Protein AF-A0A067D185-F1 (afdb_monomer)

Foldseek 3Di:
DVVVLVVLQVCLLAQEDADEDPPDCLLVVLVSCLVRNLNHAYYEYEYAPQDLVSVLSVLQSLVSNQRHAEYEYEDALVSCLVNVVSNQVSQQRHQEYEYEHDDDPDDPPRVLVSQLVSLVSQLPDDPRLAAEDDRRPPRDPSSCVRRHDDPVNNRGHYYYYD

Nearest PDB structures (foldseek):
  8k7m-assembly1_A  TM=5.450E-01  e=2.148E+00  synthetic construct
  3pga-assembly1_3  TM=3.533E-01  e=1.325E+00  Pseudomonas sp. 7A
  2we8-assembly1_A-2  TM=4.783E-01  e=9.718E+00  Mycolicibacterium smegmatis MC2 155
  6ruf-assembly1_C  TM=3.622E-01  e=8.613E+00  Wolinella succinogenes DSM 1740

Structure (mmCIF, N/CA/C/O backbone):
data_AF-A0A067D185-F1
#
_entry.id   AF-A0A067D185-F1
#
loop_
_atom_site.group_PDB
_atom_site.id
_atom_site.type_symbol
_atom_site.label_atom_id
_atom_site.label_alt_id
_atom_site.label_comp_id
_atom_site.label_asym_id
_atom_site.label_entity_id
_atom_site.label_seq_id
_atom_site.pdbx_PDB_ins_code
_at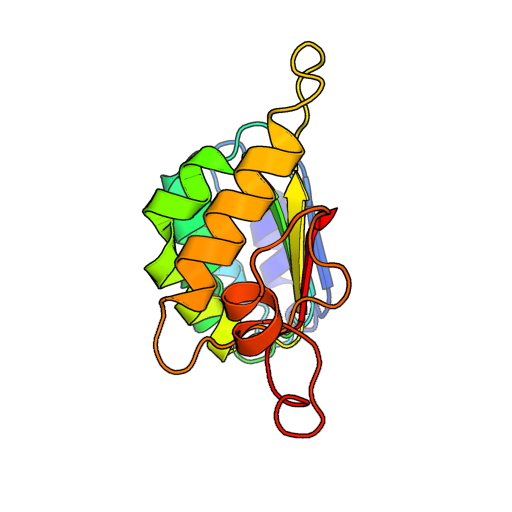om_site.Cartn_x
_atom_site.Cartn_y
_atom_site.Cartn_z
_atom_site.occupancy
_atom_site.B_iso_or_equiv
_atom_site.auth_seq_id
_atom_site.auth_comp_id
_atom_site.auth_asym_id
_atom_site.auth_atom_id
_atom_site.pdbx_PDB_model_num
ATOM 1 N N . MET A 1 1 ? -7.940 19.050 14.052 1.00 75.88 1 MET A N 1
ATOM 2 C CA . MET A 1 1 ? -7.332 17.720 14.261 1.00 75.88 1 MET A CA 1
ATOM 3 C C . MET A 1 1 ? -7.918 17.037 15.488 1.00 75.88 1 MET A C 1
ATOM 5 O O . MET A 1 1 ? -8.411 15.931 15.355 1.00 75.88 1 MET A O 1
ATOM 9 N N . GLU A 1 2 ? -7.955 17.699 16.643 1.00 78.56 2 GLU A N 1
ATOM 10 C CA . GLU A 1 2 ? -8.466 17.120 17.901 1.00 78.56 2 GLU A CA 1
ATOM 11 C C . GLU A 1 2 ? -9.882 16.533 17.802 1.00 78.56 2 GLU A C 1
ATOM 13 O O . GLU A 1 2 ? -10.105 15.411 18.239 1.00 78.56 2 GLU A O 1
ATOM 18 N N . ALA A 1 3 ? -10.814 17.222 17.133 1.00 82.38 3 ALA A N 1
ATOM 19 C CA . ALA A 1 3 ? -12.171 16.707 16.928 1.00 82.38 3 ALA A CA 1
ATOM 20 C C . ALA A 1 3 ? -12.214 15.393 16.121 1.00 82.38 3 ALA A C 1
ATOM 22 O O . ALA A 1 3 ? -13.061 14.543 16.379 1.00 82.38 3 ALA A O 1
ATOM 23 N N . LEU A 1 4 ? -11.290 15.203 15.168 1.00 82.81 4 LEU A N 1
ATOM 24 C CA . LEU A 1 4 ? -11.186 13.951 14.414 1.00 82.81 4 LEU A CA 1
ATOM 25 C C . LEU A 1 4 ? -10.707 12.819 15.325 1.00 82.81 4 LEU A C 1
ATOM 27 O O . LEU A 1 4 ? -11.289 11.744 15.303 1.00 82.81 4 LEU A O 1
ATOM 31 N N . LEU A 1 5 ? -9.676 13.069 16.132 1.00 83.56 5 LEU A N 1
ATOM 32 C CA . LEU A 1 5 ? -9.118 12.071 17.049 1.00 83.56 5 LEU A CA 1
ATOM 33 C C . LEU A 1 5 ? -10.130 11.661 18.117 1.00 83.56 5 LEU A C 1
ATOM 35 O O . LEU A 1 5 ? -10.343 10.475 18.336 1.00 83.56 5 LEU A O 1
ATOM 39 N N . ALA A 1 6 ? -10.816 12.637 18.718 1.00 83.81 6 ALA A N 1
ATOM 40 C CA . ALA A 1 6 ? -11.902 12.383 19.660 1.00 83.81 6 ALA A CA 1
ATOM 41 C C . ALA A 1 6 ? -13.041 11.576 19.010 1.00 83.81 6 ALA A C 1
ATOM 43 O O . ALA A 1 6 ? -13.608 10.671 19.627 1.00 83.81 6 ALA A O 1
ATOM 44 N N . GLY A 1 7 ? -13.337 11.872 17.740 1.00 86.38 7 GLY A N 1
ATOM 45 C CA . GLY A 1 7 ? -14.261 11.096 16.924 1.00 86.38 7 GLY A CA 1
ATOM 46 C C . GLY A 1 7 ? -13.818 9.641 16.770 1.00 86.38 7 GLY A C 1
ATOM 47 O O . GLY A 1 7 ? -14.606 8.752 17.071 1.00 86.38 7 GLY A O 1
ATOM 48 N N . LEU A 1 8 ? -12.563 9.396 16.373 1.00 87.25 8 LEU A N 1
ATOM 49 C CA . LEU A 1 8 ? -11.996 8.050 16.187 1.00 87.25 8 LEU A CA 1
ATOM 50 C C . LEU A 1 8 ? -12.060 7.206 17.467 1.00 87.25 8 LEU A C 1
ATOM 52 O O . LEU A 1 8 ? -12.477 6.051 17.411 1.00 87.25 8 LEU A O 1
ATOM 56 N N . SER A 1 9 ? -11.781 7.804 18.629 1.00 86.31 9 SER A N 1
ATOM 57 C CA . SER A 1 9 ? -11.929 7.135 19.932 1.00 86.31 9 SER A CA 1
ATOM 58 C C . SER A 1 9 ? -13.365 6.692 20.235 1.00 86.31 9 SER A C 1
ATOM 60 O O . SER A 1 9 ? -13.573 5.779 21.029 1.00 86.31 9 SER A O 1
ATOM 62 N N . SER A 1 10 ? -14.359 7.322 19.605 1.00 88.50 10 SER A N 1
ATOM 63 C CA . SER A 1 10 ? -15.779 6.995 19.772 1.00 88.50 10 SER A CA 1
ATOM 64 C C . SER A 1 10 ? -16.281 5.959 18.756 1.00 88.50 10 SER A C 1
ATOM 66 O O . SER A 1 10 ? -17.420 5.508 18.867 1.00 88.50 10 SER A O 1
ATOM 68 N N . VAL A 1 11 ? -15.461 5.565 17.769 1.00 90.31 11 VAL A N 1
ATOM 69 C CA . VAL A 1 11 ? -15.834 4.619 16.699 1.00 90.31 11 VAL A CA 1
ATOM 70 C C . VAL A 1 11 ? -14.845 3.448 16.561 1.00 90.31 11 VAL A C 1
ATOM 72 O O . VAL A 1 11 ? -14.297 3.219 15.486 1.00 90.31 11 VAL A O 1
ATOM 75 N N . PRO A 1 12 ? -14.644 2.618 17.602 1.00 88.31 12 PRO A N 1
ATOM 76 C CA . PRO A 1 12 ? -13.659 1.528 17.557 1.00 88.31 12 PRO A CA 1
ATOM 77 C C . PRO A 1 12 ? -13.959 0.451 16.498 1.00 88.31 12 PRO A C 1
ATOM 79 O O . PRO A 1 12 ? -13.062 -0.265 16.057 1.00 88.31 12 PRO A O 1
ATOM 82 N N . ALA A 1 13 ? -15.217 0.345 16.060 1.00 91.25 13 ALA A N 1
ATOM 83 C CA . ALA A 1 13 ? -15.658 -0.572 15.009 1.00 91.25 13 ALA A CA 1
ATOM 84 C C . ALA A 1 13 ? -15.433 -0.035 13.579 1.00 91.25 13 ALA A C 1
ATOM 86 O O . ALA A 1 13 ? -15.952 -0.611 12.623 1.00 91.25 13 ALA A O 1
ATOM 87 N N . LEU A 1 14 ? -14.709 1.077 13.414 1.00 93.06 14 LEU A N 1
ATOM 88 C CA . LEU A 1 14 ? -14.438 1.669 12.108 1.00 93.06 14 LEU A CA 1
ATOM 89 C C . LEU A 1 14 ? -13.639 0.703 11.224 1.00 93.06 14 LEU A C 1
ATOM 91 O O . LEU A 1 14 ? -12.529 0.310 11.569 1.00 93.06 14 LEU A O 1
ATOM 95 N N . THR A 1 15 ? -14.192 0.362 10.061 1.00 95.88 15 THR A N 1
ATOM 96 C CA . THR A 1 15 ? -13.557 -0.535 9.080 1.00 95.88 15 THR A CA 1
ATOM 97 C C . THR A 1 15 ? -12.931 0.207 7.904 1.00 95.88 15 THR A C 1
ATOM 99 O O . THR A 1 15 ? -12.049 -0.330 7.235 1.00 95.88 15 THR A O 1
ATOM 102 N N . SER A 1 16 ? -13.341 1.452 7.652 1.00 95.44 16 SER A N 1
ATOM 103 C CA . SER A 1 16 ? -12.838 2.260 6.543 1.00 95.44 16 SER A CA 1
ATOM 104 C C . SER A 1 16 ? -12.676 3.718 6.947 1.00 95.44 16 SER A C 1
ATOM 106 O O . SER A 1 16 ? -13.580 4.304 7.542 1.00 95.44 16 SER A O 1
ATOM 108 N N . LEU A 1 17 ? -11.534 4.310 6.596 1.00 93.44 17 LEU A N 1
ATOM 109 C CA . LEU A 1 17 ? -11.250 5.722 6.813 1.00 93.44 17 LEU A CA 1
ATOM 110 C C . LEU A 1 17 ? -10.633 6.343 5.561 1.00 93.44 17 LEU A C 1
ATOM 112 O O . LEU A 1 17 ? -9.604 5.884 5.065 1.00 93.44 17 LEU A O 1
ATOM 116 N N . GLU A 1 18 ? -11.223 7.443 5.100 1.00 92.00 18 GLU A N 1
ATOM 117 C CA . GLU A 1 18 ? -10.618 8.322 4.104 1.00 92.00 18 GLU A CA 1
ATOM 118 C C . GLU A 1 18 ? -10.219 9.641 4.762 1.00 92.00 18 GLU A C 1
ATOM 120 O O . GLU A 1 18 ? -11.041 10.342 5.357 1.00 92.00 18 GLU A O 1
ATOM 125 N N . ARG A 1 19 ? -8.944 9.997 4.624 1.00 85.81 19 ARG A N 1
ATOM 126 C CA . ARG A 1 19 ? -8.407 11.269 5.078 1.00 85.81 19 ARG A CA 1
ATOM 127 C C . ARG A 1 19 ? -7.820 12.039 3.905 1.00 85.81 19 ARG A C 1
ATOM 129 O O . ARG A 1 19 ? -6.866 11.600 3.267 1.00 85.81 19 ARG A O 1
ATOM 136 N N . ARG A 1 20 ? -8.378 13.228 3.676 1.00 84.56 20 ARG A N 1
ATOM 137 C CA . ARG A 1 20 ? -7.836 14.236 2.760 1.00 84.56 20 ARG A CA 1
ATOM 138 C C . ARG A 1 20 ? -7.115 15.326 3.549 1.00 84.56 20 ARG A C 1
ATOM 140 O O . ARG A 1 20 ? -7.559 15.660 4.650 1.00 84.56 20 ARG A O 1
ATOM 147 N N . HIS A 1 21 ? -6.052 15.888 2.977 1.00 75.88 21 HIS A N 1
ATOM 148 C CA . HIS A 1 21 ? -5.269 16.990 3.554 1.00 75.88 21 HIS A CA 1
ATOM 149 C C . HIS A 1 21 ? -4.690 16.637 4.945 1.00 75.88 21 HIS A C 1
ATOM 151 O O . HIS A 1 21 ? -5.219 17.006 6.001 1.00 75.88 21 HIS A O 1
ATOM 157 N N . CYS A 1 22 ? -3.588 15.888 4.940 1.00 68.31 22 CYS A N 1
ATOM 158 C CA . CYS A 1 22 ? -2.835 15.400 6.099 1.00 68.31 22 CYS A CA 1
ATOM 159 C C . CYS A 1 22 ? -1.693 16.347 6.513 1.00 68.31 22 CYS A C 1
ATOM 161 O O . CYS A 1 22 ? -0.646 15.897 6.978 1.00 68.31 22 CYS A O 1
ATOM 163 N N . SER A 1 23 ? -1.893 17.660 6.396 1.00 61.94 23 SER A N 1
ATOM 164 C CA . SER A 1 23 ? -0.823 18.667 6.342 1.00 61.94 23 SER A CA 1
ATOM 165 C C . SER A 1 23 ? 0.031 18.882 7.610 1.00 61.94 23 SER A C 1
ATOM 167 O O . SER A 1 23 ? 0.878 19.767 7.604 1.00 61.94 23 SER A O 1
ATOM 169 N N . SER A 1 24 ? -0.103 18.077 8.673 1.00 65.69 24 SER A N 1
ATOM 170 C CA . SER A 1 24 ? 0.822 18.119 9.834 1.00 65.69 24 SER A CA 1
ATOM 171 C C . SER A 1 24 ? 0.648 17.017 10.892 1.00 65.69 24 SER A C 1
ATOM 173 O O . SER A 1 24 ? 1.410 16.970 11.850 1.00 65.69 24 SER A O 1
ATOM 175 N N . SER A 1 25 ? -0.342 16.130 10.766 1.00 80.56 25 SER A N 1
ATOM 176 C CA . SER A 1 25 ? -0.803 15.270 11.878 1.00 80.56 25 SER A CA 1
ATOM 177 C C . SER A 1 25 ? -0.865 13.781 11.535 1.00 80.56 25 SER A C 1
ATOM 179 O O . SER A 1 25 ? -1.550 13.012 12.204 1.00 80.56 25 SER A O 1
ATOM 181 N N . THR A 1 26 ? -0.134 13.360 10.503 1.00 87.12 26 THR A N 1
ATOM 182 C CA . THR A 1 26 ? -0.094 11.963 10.053 1.00 87.12 26 THR A CA 1
ATOM 183 C C . THR A 1 26 ? 0.401 11.011 11.143 1.00 87.12 26 THR A C 1
ATOM 185 O O . THR A 1 26 ? -0.174 9.945 11.304 1.00 87.12 26 THR A O 1
ATOM 188 N N . GLU A 1 27 ? 1.415 11.404 11.921 1.00 89.31 27 GLU A N 1
ATOM 189 C CA . GLU A 1 27 ? 1.954 10.594 13.032 1.00 89.31 27 GLU A CA 1
ATOM 190 C C . GLU A 1 27 ? 0.881 10.326 14.090 1.00 89.31 27 GLU A C 1
ATOM 192 O O . GLU A 1 27 ? 0.529 9.178 14.346 1.00 89.31 27 GLU A O 1
ATOM 197 N N . LEU A 1 28 ? 0.279 11.399 14.600 1.00 89.50 28 LEU A N 1
ATOM 198 C CA . LEU A 1 28 ? -0.784 11.346 15.601 1.00 89.50 28 LEU A CA 1
ATOM 199 C C . LEU A 1 28 ? -2.019 10.575 15.104 1.00 89.50 28 LEU A C 1
ATOM 201 O O . LEU A 1 28 ? -2.667 9.862 15.870 1.00 89.50 28 LEU A O 1
ATOM 205 N N . LEU A 1 29 ? -2.350 10.709 13.814 1.00 90.06 29 LEU A N 1
ATOM 206 C CA . LEU A 1 29 ? -3.420 9.939 13.186 1.00 90.06 29 LEU A CA 1
ATOM 207 C C . LEU A 1 29 ? -3.101 8.443 13.225 1.00 90.06 29 LEU A C 1
ATOM 209 O O . LEU A 1 29 ? -3.928 7.679 13.709 1.00 90.06 29 LEU A O 1
ATOM 213 N N . MET A 1 30 ? -1.927 8.029 12.740 1.00 92.62 30 MET A N 1
ATOM 214 C CA . MET A 1 30 ? -1.551 6.612 12.705 1.00 92.62 30 MET A CA 1
ATOM 215 C C . MET A 1 30 ? -1.501 6.002 14.111 1.00 92.62 30 MET A C 1
ATOM 217 O O . MET A 1 30 ? -2.048 4.921 14.311 1.00 92.62 30 MET A O 1
ATOM 221 N N . GLU A 1 31 ? -0.954 6.721 15.095 1.00 92.19 31 GLU A N 1
ATOM 222 C CA . GLU A 1 31 ? -0.942 6.301 16.505 1.00 92.19 31 GLU A CA 1
ATOM 223 C C . GLU A 1 31 ? -2.363 6.110 17.062 1.00 92.19 31 GLU A C 1
ATOM 225 O O . GLU A 1 31 ? -2.676 5.109 17.713 1.00 92.19 31 GLU A O 1
ATOM 230 N N . THR A 1 32 ? -3.266 7.041 16.756 1.00 91.38 32 THR A N 1
ATOM 231 C CA . THR A 1 32 ? -4.662 6.947 17.203 1.00 91.38 32 THR A CA 1
ATOM 232 C C . THR A 1 32 ? -5.381 5.777 16.539 1.00 91.38 32 THR A C 1
ATOM 234 O O . THR A 1 32 ? -6.131 5.061 17.199 1.00 91.38 32 THR A O 1
ATOM 237 N N . LEU A 1 33 ? -5.150 5.529 15.247 1.00 92.50 33 LEU A N 1
ATOM 238 C CA . LEU A 1 33 ? -5.754 4.389 14.555 1.00 92.50 33 LEU A CA 1
ATOM 239 C C . LEU A 1 33 ? -5.262 3.059 15.130 1.00 92.50 33 LEU A C 1
ATOM 241 O O . LEU A 1 33 ? -6.083 2.175 15.368 1.00 92.50 33 LEU A O 1
ATOM 245 N N . ALA A 1 34 ? -3.963 2.946 15.410 1.00 91.44 34 ALA A N 1
ATOM 246 C CA . ALA A 1 34 ? -3.357 1.749 15.991 1.00 91.44 34 ALA A CA 1
ATOM 247 C C . ALA A 1 34 ? -3.865 1.439 17.409 1.00 91.44 34 ALA A C 1
ATOM 249 O O . ALA A 1 34 ? -3.848 0.291 17.837 1.00 91.44 34 ALA A O 1
ATOM 250 N N . THR A 1 35 ? -4.335 2.447 18.145 1.00 91.81 35 THR A N 1
ATOM 251 C CA . THR A 1 35 ? -4.822 2.279 19.524 1.00 91.81 35 THR A CA 1
ATOM 252 C C . THR A 1 35 ? -6.339 2.131 19.616 1.00 91.81 35 THR A C 1
ATOM 254 O O . THR A 1 35 ? -6.831 1.408 20.480 1.00 91.81 35 THR A O 1
ATOM 257 N N . THR A 1 36 ? -7.095 2.792 18.735 1.00 90.88 36 THR A N 1
ATOM 258 C CA . THR A 1 36 ? -8.564 2.883 18.843 1.00 90.88 36 THR A CA 1
ATOM 259 C C . THR A 1 36 ? -9.309 2.103 17.764 1.00 90.88 36 THR A C 1
ATOM 261 O O . THR A 1 36 ? -10.364 1.537 18.040 1.00 90.88 36 THR A O 1
ATOM 264 N N . CYS A 1 37 ? -8.767 2.024 16.547 1.00 91.56 37 CYS A N 1
ATOM 265 C CA . CYS A 1 37 ? -9.459 1.514 15.360 1.00 91.56 37 CYS A CA 1
ATOM 266 C C . CYS A 1 37 ? -8.872 0.170 14.898 1.00 91.56 37 CYS A C 1
ATOM 268 O O . CYS A 1 37 ? -8.518 -0.011 13.734 1.00 91.56 37 CYS A O 1
ATOM 270 N N . MET A 1 38 ? -8.801 -0.809 15.804 1.00 90.19 38 MET A N 1
ATOM 271 C CA . MET A 1 38 ? -8.212 -2.140 15.548 1.00 90.19 38 MET A CA 1
ATOM 272 C C . MET A 1 38 ? -8.956 -2.968 14.485 1.00 90.19 38 MET A C 1
ATOM 274 O O . MET A 1 38 ? -8.452 -3.992 14.017 1.00 90.19 38 MET A O 1
ATOM 278 N N . HIS A 1 39 ? -10.164 -2.539 14.111 1.00 93.44 39 HIS A N 1
ATOM 279 C CA . HIS A 1 39 ? -10.982 -3.150 13.068 1.00 93.44 39 HIS A CA 1
ATOM 280 C C . HIS A 1 39 ? -10.828 -2.492 11.693 1.00 93.44 39 HIS A C 1
ATOM 282 O O . HIS A 1 39 ? -11.522 -2.897 10.764 1.00 93.44 39 HIS A O 1
ATOM 288 N N . LEU A 1 40 ? -9.928 -1.516 11.546 1.00 95.88 40 LEU A N 1
ATOM 289 C CA . LEU A 1 40 ? -9.732 -0.809 10.288 1.00 95.88 40 LEU A CA 1
ATOM 290 C C . LEU A 1 40 ? -9.160 -1.745 9.217 1.00 95.88 40 LEU A C 1
ATOM 292 O O . LEU A 1 40 ? -8.065 -2.282 9.363 1.00 95.88 40 LEU A O 1
ATOM 296 N N . GLU A 1 41 ? -9.899 -1.907 8.124 1.00 97.25 41 GLU A N 1
ATOM 297 C CA . GLU A 1 41 ? -9.536 -2.760 6.989 1.00 97.25 41 GLU A CA 1
ATOM 298 C C . GLU A 1 41 ? -9.053 -1.947 5.788 1.00 97.25 41 GLU A C 1
ATOM 300 O O . GLU A 1 41 ? -8.203 -2.417 5.026 1.00 97.25 41 GLU A O 1
ATOM 305 N N . THR A 1 42 ? -9.567 -0.723 5.634 1.00 97.31 42 THR A N 1
ATOM 306 C CA . THR A 1 42 ? -9.244 0.180 4.525 1.00 97.31 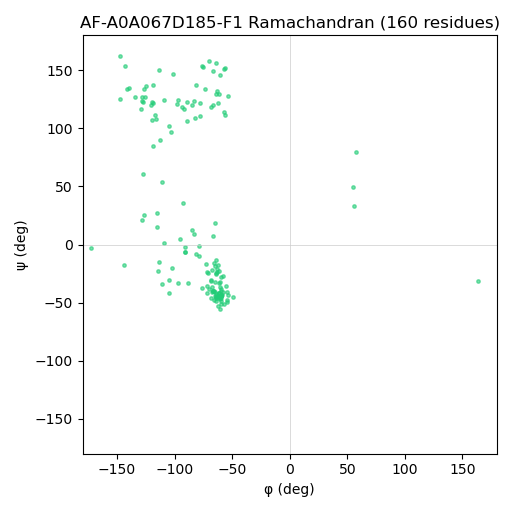42 THR A CA 1
ATOM 307 C C . THR A 1 42 ? -8.824 1.556 5.028 1.00 97.31 42 THR A C 1
ATOM 309 O O . THR A 1 42 ? -9.559 2.213 5.764 1.00 97.31 42 THR A O 1
ATOM 312 N N . LEU A 1 43 ? -7.662 2.024 4.573 1.00 95.94 43 LEU A N 1
ATOM 313 C CA . LEU A 1 43 ? -7.159 3.368 4.843 1.00 95.94 43 LEU A CA 1
ATOM 314 C C . LEU A 1 43 ? -6.830 4.077 3.530 1.00 95.94 43 LEU A C 1
ATOM 316 O O . LEU A 1 43 ? -6.053 3.579 2.714 1.00 95.94 43 LEU A O 1
ATOM 320 N N . ARG A 1 44 ? -7.387 5.273 3.342 1.00 94.12 44 ARG A N 1
ATOM 321 C CA . ARG A 1 44 ? -7.040 6.162 2.234 1.00 94.12 44 ARG A CA 1
ATOM 322 C C . ARG A 1 44 ? -6.471 7.465 2.768 1.00 94.12 44 ARG A C 1
ATOM 324 O O . ARG A 1 44 ? -7.144 8.175 3.509 1.00 94.12 44 ARG A O 1
ATOM 331 N N . VAL A 1 45 ? -5.251 7.786 2.356 1.00 91.00 45 VAL A N 1
ATOM 332 C CA . VAL A 1 45 ? -4.542 9.014 2.711 1.00 91.00 45 VAL A CA 1
ATOM 333 C C . VAL A 1 45 ? -4.235 9.786 1.435 1.00 91.00 45 VAL A C 1
ATOM 335 O O . VAL A 1 45 ? -3.368 9.405 0.655 1.00 91.00 45 VAL A O 1
ATOM 338 N N . SER A 1 46 ? -4.954 10.884 1.229 1.00 85.88 46 SER A N 1
ATOM 339 C CA . SER A 1 46 ? -4.801 11.742 0.057 1.00 85.88 46 SER A CA 1
ATOM 340 C C . SER A 1 46 ? -4.312 13.118 0.486 1.00 85.88 46 SER A C 1
ATOM 342 O O . SER A 1 46 ? -5.066 13.911 1.053 1.00 85.88 46 SER A O 1
ATOM 344 N N . ASP A 1 47 ? -3.056 13.431 0.192 1.00 82.50 47 ASP A N 1
ATOM 345 C CA . ASP A 1 47 ? -2.517 14.779 0.340 1.00 82.50 47 ASP A CA 1
ATOM 346 C C . ASP A 1 47 ? -1.466 15.028 -0.743 1.00 82.50 47 ASP A C 1
ATOM 348 O O . ASP A 1 47 ? -0.516 14.263 -0.896 1.00 82.50 47 ASP A O 1
ATOM 352 N N . GLU A 1 48 ? -1.652 16.102 -1.509 1.00 78.06 48 GLU A N 1
ATOM 353 C CA . GLU A 1 48 ? -0.761 16.456 -2.612 1.00 78.06 48 GLU A CA 1
ATOM 354 C C . GLU A 1 48 ? 0.659 16.815 -2.150 1.00 78.06 48 GLU A C 1
ATOM 356 O O . GLU A 1 48 ? 1.602 16.799 -2.943 1.00 78.06 48 GLU A O 1
ATOM 361 N N . GLN A 1 49 ? 0.810 17.135 -0.864 1.00 79.31 49 GLN A N 1
ATOM 362 C CA . GLN A 1 49 ? 2.050 17.592 -0.249 1.00 79.31 49 GLN A CA 1
ATOM 363 C C . GLN A 1 49 ? 2.585 16.597 0.792 1.00 79.31 49 GLN A C 1
ATOM 365 O O . GLN A 1 49 ? 3.294 17.006 1.713 1.00 79.31 49 GLN A O 1
ATOM 370 N N . LEU A 1 50 ? 2.279 15.293 0.668 1.00 83.38 50 LEU A N 1
ATOM 371 C CA . LEU A 1 50 ? 2.912 14.285 1.525 1.00 83.38 50 LEU A CA 1
ATOM 372 C C . LEU A 1 50 ? 4.436 14.343 1.386 1.00 83.38 50 LEU A C 1
ATOM 374 O O . LEU A 1 50 ? 5.021 14.013 0.353 1.00 83.38 50 LEU A O 1
ATOM 378 N N . THR A 1 51 ? 5.089 14.731 2.475 1.00 87.00 51 THR A N 1
ATOM 379 C CA . THR A 1 51 ? 6.541 14.669 2.606 1.00 87.00 51 THR A CA 1
ATOM 380 C C . THR A 1 51 ? 7.002 13.218 2.711 1.00 87.00 51 THR A C 1
ATOM 382 O O . THR A 1 51 ? 6.263 12.344 3.171 1.00 87.00 51 THR A O 1
ATOM 385 N N . ARG A 1 52 ? 8.273 12.959 2.381 1.00 88.06 52 ARG A N 1
ATOM 386 C CA . ARG A 1 52 ? 8.900 11.639 2.569 1.00 88.06 52 ARG A CA 1
ATOM 387 C C . ARG A 1 52 ? 8.669 11.087 3.980 1.00 88.06 52 ARG A C 1
ATOM 389 O O . ARG A 1 52 ? 8.290 9.932 4.128 1.00 88.06 52 ARG A O 1
ATOM 396 N N . ARG A 1 53 ? 8.848 11.922 5.011 1.00 89.81 53 ARG A N 1
ATOM 397 C CA . ARG A 1 53 ? 8.635 11.531 6.413 1.00 89.81 53 ARG A CA 1
ATOM 398 C C . ARG A 1 53 ? 7.200 11.067 6.658 1.00 89.81 53 ARG A C 1
ATOM 400 O O . ARG A 1 53 ? 6.998 10.044 7.296 1.00 89.81 53 ARG A O 1
ATOM 407 N N . GLN A 1 54 ? 6.207 11.777 6.128 1.00 89.19 54 GLN A N 1
ATOM 408 C CA . GLN A 1 54 ? 4.810 11.373 6.286 1.00 89.19 54 GLN A CA 1
ATOM 409 C C . GLN A 1 54 ? 4.499 10.072 5.538 1.00 89.19 54 GLN A C 1
ATOM 411 O O . GLN A 1 54 ? 3.747 9.257 6.059 1.00 89.19 54 GLN A O 1
ATOM 416 N N . VAL A 1 55 ? 5.094 9.843 4.363 1.00 90.75 55 VAL A N 1
ATOM 417 C CA . VAL A 1 55 ? 4.951 8.564 3.646 1.00 90.75 55 VAL A CA 1
ATOM 418 C C . VAL A 1 55 ? 5.525 7.410 4.474 1.00 90.75 55 VAL A C 1
ATOM 420 O O . VAL A 1 55 ? 4.839 6.406 4.646 1.00 90.75 55 VAL A O 1
ATOM 423 N N . VAL A 1 56 ? 6.723 7.574 5.052 1.00 93.44 56 VAL A N 1
ATOM 424 C CA . VAL A 1 56 ? 7.320 6.594 5.984 1.00 93.44 56 VAL A CA 1
ATOM 425 C C . VAL A 1 56 ? 6.364 6.286 7.132 1.00 93.44 56 VAL A C 1
ATOM 427 O O . VAL A 1 56 ? 6.117 5.124 7.428 1.00 93.44 56 VAL A O 1
ATOM 430 N N . VAL A 1 57 ? 5.786 7.315 7.752 1.00 93.81 57 VAL A N 1
ATOM 431 C CA . VAL A 1 57 ? 4.852 7.158 8.876 1.00 93.81 57 VAL A CA 1
ATOM 432 C C . VAL A 1 57 ? 3.611 6.360 8.478 1.00 93.81 57 VAL A C 1
ATOM 434 O O . VAL A 1 57 ? 3.210 5.460 9.211 1.00 93.81 57 VAL A O 1
ATOM 437 N N . VAL A 1 58 ? 3.011 6.647 7.318 1.00 93.56 58 VAL A N 1
ATOM 438 C CA . VAL A 1 58 ? 1.830 5.905 6.845 1.00 93.56 58 VAL A CA 1
ATOM 439 C C . VAL A 1 58 ? 2.184 4.452 6.540 1.00 93.56 58 VAL A C 1
ATOM 441 O O . VAL A 1 58 ? 1.475 3.552 6.983 1.00 93.56 58 VAL A O 1
ATOM 444 N N . LEU A 1 59 ? 3.272 4.215 5.800 1.00 95.00 59 LEU A N 1
ATOM 445 C CA . LEU A 1 59 ? 3.686 2.868 5.405 1.00 95.00 59 LEU A CA 1
ATOM 446 C C . LEU A 1 59 ? 4.068 2.023 6.623 1.00 95.00 59 LEU A C 1
ATOM 448 O O . LEU A 1 59 ? 3.554 0.918 6.776 1.00 95.00 59 LEU A O 1
ATOM 452 N N . SER A 1 60 ? 4.893 2.552 7.525 1.00 94.75 60 SER A N 1
ATOM 453 C CA . SER A 1 60 ? 5.297 1.850 8.746 1.00 94.75 60 SER A CA 1
ATOM 454 C C . SER A 1 60 ? 4.123 1.635 9.698 1.00 94.75 60 SER A C 1
ATOM 456 O O . SER A 1 60 ? 3.974 0.539 10.227 1.00 94.75 60 SER A O 1
ATOM 458 N N . GLY A 1 61 ? 3.230 2.619 9.848 1.00 92.81 61 GLY A N 1
ATOM 459 C CA . GLY A 1 61 ? 2.053 2.493 10.711 1.00 92.81 61 GLY A CA 1
ATOM 460 C C . GLY A 1 61 ? 1.042 1.443 10.235 1.00 92.81 61 GLY A C 1
ATOM 461 O O . GLY A 1 61 ? 0.209 0.996 11.018 1.00 92.81 61 GLY A O 1
ATOM 462 N N . THR A 1 62 ? 1.115 0.978 8.979 1.00 93.75 62 THR A N 1
ATOM 463 C CA . THR A 1 62 ? 0.309 -0.181 8.543 1.00 93.75 62 THR A CA 1
ATOM 464 C C . THR A 1 62 ? 0.665 -1.468 9.278 1.00 93.75 62 THR A C 1
ATOM 466 O O . THR A 1 62 ? -0.170 -2.364 9.375 1.00 93.75 62 THR A O 1
ATOM 469 N N . LEU A 1 63 ? 1.882 -1.566 9.819 1.00 93.12 63 LEU A N 1
ATOM 470 C CA . LEU A 1 63 ? 2.333 -2.733 10.572 1.00 93.12 63 LEU A CA 1
ATOM 471 C C . LEU A 1 63 ? 1.635 -2.850 11.933 1.00 93.12 63 LEU A C 1
ATOM 473 O O . LEU A 1 63 ? 1.513 -3.969 12.440 1.00 93.12 63 LEU A O 1
ATOM 477 N N . ASP A 1 64 ? 1.159 -1.720 12.462 1.00 94.12 64 ASP A N 1
ATOM 478 C CA . ASP A 1 64 ? 0.479 -1.594 13.753 1.00 94.12 64 ASP A CA 1
ATOM 479 C C . ASP A 1 64 ? -1.047 -1.743 13.635 1.00 94.12 64 ASP A C 1
ATOM 481 O O . ASP A 1 64 ? -1.748 -1.815 14.642 1.00 94.12 64 ASP A O 1
ATOM 485 N N . LEU A 1 65 ? -1.579 -1.827 12.409 1.00 94.31 65 LEU A N 1
ATOM 486 C CA . LEU A 1 65 ? -3.006 -1.985 12.133 1.00 94.31 65 LEU A CA 1
ATOM 487 C C . LEU A 1 65 ? -3.311 -3.444 11.752 1.00 94.31 65 LEU A C 1
ATOM 489 O O . LEU A 1 65 ? -3.172 -3.826 10.589 1.00 94.31 65 LEU A O 1
ATOM 493 N N . PRO A 1 66 ? -3.760 -4.289 12.700 1.00 91.94 66 PRO A N 1
ATOM 494 C CA . PRO A 1 66 ? -3.743 -5.745 12.539 1.00 91.94 66 PRO A CA 1
ATOM 495 C C . PRO A 1 66 ? -4.700 -6.272 11.465 1.00 91.94 66 PRO A C 1
ATOM 497 O O . PRO A 1 66 ? -4.520 -7.390 10.982 1.00 91.94 66 PRO A O 1
ATOM 500 N N . ARG A 1 67 ? -5.734 -5.500 11.112 1.00 95.38 67 ARG A N 1
ATOM 501 C CA . ARG A 1 67 ? -6.739 -5.875 10.108 1.00 95.38 67 ARG A CA 1
ATOM 502 C C . ARG A 1 67 ? -6.638 -5.082 8.814 1.00 95.38 67 ARG A C 1
ATOM 504 O O . ARG A 1 67 ? -7.433 -5.327 7.908 1.00 95.38 67 ARG A O 1
ATOM 511 N N . LEU A 1 68 ? -5.669 -4.176 8.695 1.00 96.88 68 LEU A N 1
ATOM 512 C CA . LEU A 1 68 ? -5.546 -3.360 7.500 1.00 96.88 68 LEU A CA 1
ATOM 513 C C . LEU A 1 68 ? -5.133 -4.244 6.324 1.00 96.88 68 LEU A C 1
ATOM 515 O O . LEU A 1 68 ? -4.067 -4.855 6.323 1.00 96.88 68 LEU A O 1
ATOM 519 N N . THR A 1 69 ? -5.990 -4.305 5.309 1.00 97.00 69 THR A N 1
ATOM 520 C CA . THR A 1 69 ? -5.739 -5.089 4.094 1.00 97.00 69 THR A CA 1
ATOM 521 C C . THR A 1 69 ? -5.588 -4.209 2.864 1.00 97.00 69 THR A C 1
ATOM 523 O O . THR A 1 69 ? -4.948 -4.633 1.903 1.00 97.00 69 THR A O 1
ATOM 526 N N . SER A 1 70 ? -6.131 -2.990 2.890 1.00 97.56 70 SER A N 1
ATOM 527 C CA . SER A 1 70 ? -6.091 -2.063 1.766 1.00 97.56 70 SER A CA 1
ATOM 528 C C . SER A 1 70 ? -5.569 -0.696 2.193 1.00 97.56 70 SER A C 1
ATOM 530 O O . SER A 1 70 ? -6.149 -0.043 3.064 1.00 97.56 70 S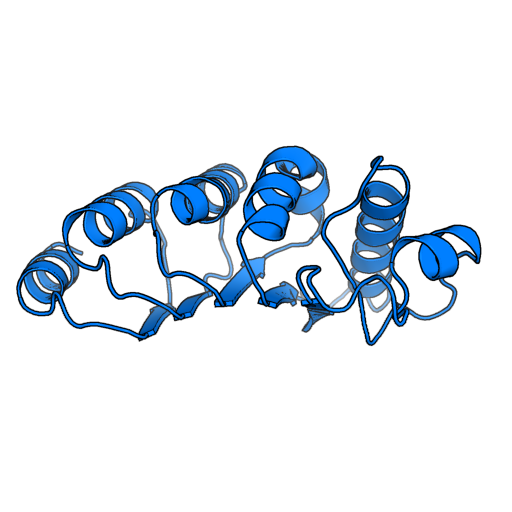ER A O 1
ATOM 532 N N . LEU A 1 71 ? -4.503 -0.241 1.535 1.00 96.88 71 LEU A N 1
ATOM 533 C CA . LEU A 1 71 ? -3.966 1.109 1.682 1.00 96.88 71 LEU A CA 1
ATOM 534 C C . LEU A 1 71 ? -4.023 1.844 0.341 1.00 96.88 71 LEU A C 1
ATOM 536 O O . LEU A 1 71 ? -3.654 1.298 -0.696 1.00 96.88 71 LEU A O 1
ATOM 540 N N . SER A 1 72 ? -4.433 3.107 0.367 1.00 95.44 72 SER A N 1
ATOM 541 C CA . SER A 1 72 ? -4.338 4.015 -0.773 1.00 95.44 72 SER A CA 1
ATOM 542 C C . SER A 1 72 ? -3.626 5.286 -0.347 1.00 95.44 72 SER A C 1
ATOM 544 O O . SER A 1 72 ? -4.093 5.960 0.570 1.00 95.44 72 SER A O 1
ATOM 546 N N . ILE A 1 73 ? -2.527 5.625 -1.019 1.00 91.81 73 ILE A N 1
ATOM 547 C CA . ILE A 1 73 ? -1.768 6.851 -0.760 1.00 91.81 73 ILE A CA 1
ATOM 548 C C . ILE A 1 73 ? -1.581 7.660 -2.040 1.00 91.81 73 ILE A C 1
ATOM 550 O O . ILE A 1 73 ? -1.209 7.114 -3.079 1.00 91.81 73 ILE A O 1
ATOM 554 N N . THR A 1 74 ? -1.829 8.965 -1.957 1.00 88.81 74 THR A N 1
ATOM 555 C CA . THR A 1 74 ? -1.547 9.913 -3.042 1.00 88.81 74 THR A CA 1
ATOM 556 C C . THR A 1 74 ? -0.170 10.520 -2.830 1.00 88.81 74 THR A C 1
ATOM 558 O O . THR A 1 74 ? 0.077 11.139 -1.799 1.00 88.81 74 THR A O 1
ATOM 561 N N . ILE A 1 75 ? 0.746 10.310 -3.772 1.00 80.62 75 ILE A N 1
ATOM 562 C CA . ILE A 1 75 ? 2.164 10.630 -3.600 1.00 80.62 75 ILE A CA 1
ATOM 563 C C . ILE A 1 75 ? 2.834 11.054 -4.909 1.00 80.62 75 ILE A C 1
ATOM 565 O O . ILE A 1 75 ? 2.392 10.740 -6.018 1.00 80.62 75 ILE A O 1
ATOM 569 N N . ARG A 1 76 ? 3.989 11.708 -4.774 1.00 78.81 76 ARG A N 1
ATOM 570 C CA . ARG A 1 76 ? 4.984 11.778 -5.850 1.00 78.81 76 ARG A CA 1
ATOM 571 C C . ARG A 1 76 ? 5.811 10.492 -5.833 1.00 78.81 76 ARG A C 1
ATOM 573 O O . ARG A 1 76 ? 6.209 10.032 -4.767 1.00 78.81 76 ARG A O 1
ATOM 580 N N . LEU A 1 77 ? 6.085 9.913 -7.002 1.00 77.06 77 LEU A N 1
ATOM 581 C CA . LEU A 1 77 ? 6.837 8.653 -7.082 1.00 77.06 77 LEU A CA 1
ATOM 582 C C . LEU A 1 77 ? 8.325 8.803 -6.761 1.00 77.06 77 LEU A C 1
ATOM 584 O O . LEU A 1 77 ? 8.937 7.828 -6.341 1.00 77.06 77 LEU A O 1
ATOM 588 N N . SER A 1 78 ? 8.904 9.995 -6.922 1.00 73.06 78 SER A N 1
ATOM 589 C CA . SER A 1 78 ? 10.316 10.240 -6.607 1.00 73.06 78 SER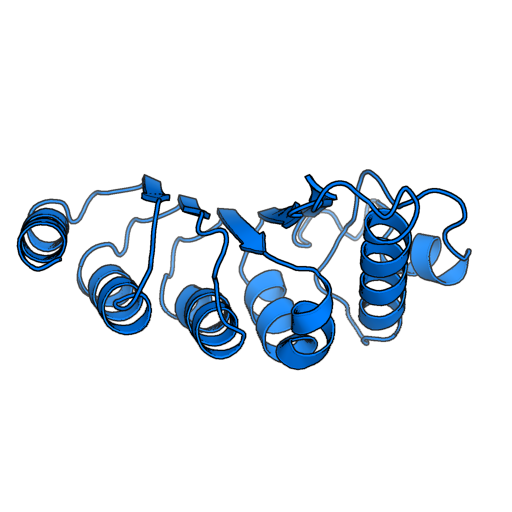 A CA 1
ATOM 590 C C . SER A 1 78 ? 10.683 9.837 -5.167 1.00 73.06 78 SER A C 1
ATOM 592 O O . SER A 1 78 ? 11.602 9.034 -5.019 1.00 73.06 78 SER A O 1
ATOM 594 N N . PRO A 1 79 ? 9.940 10.251 -4.117 1.00 72.62 79 PRO A N 1
ATOM 595 C CA . PRO A 1 79 ? 10.203 9.790 -2.756 1.00 72.62 79 PRO A CA 1
ATOM 596 C C . PRO A 1 79 ? 10.037 8.282 -2.523 1.00 72.62 79 PRO A C 1
ATOM 598 O O . PRO A 1 79 ? 10.547 7.797 -1.518 1.00 72.62 79 PRO A O 1
ATOM 601 N N . MET A 1 80 ? 9.348 7.525 -3.392 1.00 80.94 80 MET A N 1
ATOM 602 C CA . MET A 1 80 ? 9.109 6.089 -3.156 1.00 80.94 80 MET A CA 1
ATOM 603 C C . MET A 1 80 ? 10.361 5.237 -3.239 1.00 80.94 80 MET A C 1
ATOM 605 O O . MET A 1 80 ? 10.449 4.225 -2.549 1.00 80.94 80 MET A O 1
ATOM 609 N N . LEU A 1 81 ? 11.327 5.644 -4.060 1.00 85.00 81 LEU A N 1
ATOM 610 C CA . LEU A 1 81 ? 12.614 4.957 -4.127 1.00 85.00 81 LEU A CA 1
ATOM 611 C C . LEU A 1 81 ? 13.371 5.083 -2.798 1.00 85.00 81 LEU A C 1
ATOM 613 O O . LEU A 1 81 ? 14.030 4.137 -2.374 1.00 85.00 81 LEU A O 1
ATOM 617 N N . ASP A 1 82 ? 13.192 6.203 -2.096 1.00 87.75 82 ASP A N 1
ATOM 618 C CA . ASP A 1 82 ? 13.839 6.476 -0.812 1.00 87.75 82 ASP A CA 1
ATOM 619 C C . ASP A 1 82 ? 13.144 5.820 0.395 1.00 87.75 82 ASP A C 1
ATOM 621 O O . ASP A 1 82 ? 13.658 5.905 1.516 1.00 87.75 82 ASP A O 1
ATOM 625 N N . VAL A 1 83 ? 11.962 5.229 0.190 1.00 91.88 83 VAL A N 1
ATOM 626 C CA . VAL A 1 83 ? 11.157 4.535 1.219 1.00 91.88 83 VAL A CA 1
ATOM 627 C C . VAL A 1 83 ? 10.786 3.114 0.784 1.00 91.88 83 VAL A C 1
ATOM 629 O O . VAL A 1 83 ? 9.773 2.540 1.189 1.00 91.88 83 VAL A O 1
ATOM 632 N N . LEU A 1 84 ? 11.607 2.539 -0.098 1.00 93.69 84 LEU A N 1
ATOM 633 C CA . LEU A 1 84 ? 11.438 1.185 -0.615 1.00 93.69 84 LEU A CA 1
ATOM 634 C C . LEU A 1 84 ? 11.345 0.125 0.504 1.00 93.69 84 LEU A C 1
ATOM 636 O O . LEU A 1 84 ? 10.498 -0.765 0.384 1.00 93.69 84 LEU A O 1
ATOM 640 N N . PRO A 1 85 ? 12.142 0.190 1.595 1.00 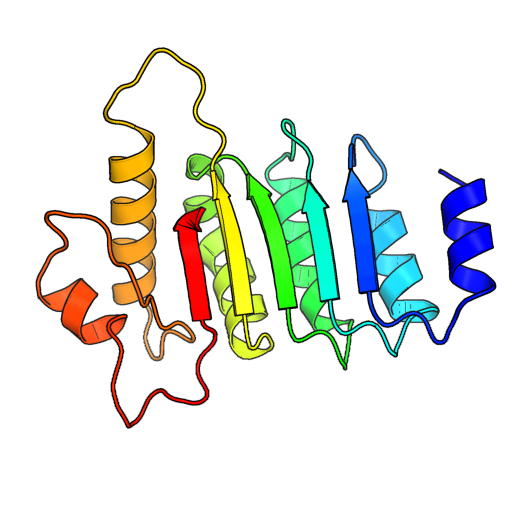95.06 85 PRO A N 1
ATOM 641 C CA . PRO A 1 85 ? 12.020 -0.761 2.700 1.00 95.06 85 PRO A CA 1
ATOM 642 C C . PRO A 1 85 ? 10.642 -0.726 3.371 1.00 95.06 85 PRO A C 1
ATOM 644 O O . PRO A 1 85 ? 10.034 -1.777 3.576 1.00 95.06 85 PRO A O 1
ATOM 647 N N . GLU A 1 86 ? 10.121 0.465 3.664 1.00 96.44 86 GLU A N 1
ATOM 648 C CA . GLU A 1 86 ? 8.812 0.665 4.286 1.00 96.44 86 GLU A CA 1
ATOM 649 C C . GLU A 1 86 ? 7.682 0.236 3.351 1.00 96.44 86 GLU A C 1
ATOM 651 O O . GLU A 1 86 ? 6.733 -0.422 3.779 1.00 96.44 86 GLU A O 1
ATOM 656 N N . LEU A 1 87 ? 7.816 0.535 2.054 1.00 95.56 87 LEU A N 1
ATOM 657 C CA . LEU A 1 87 ? 6.892 0.068 1.026 1.00 95.56 87 LEU A CA 1
ATOM 658 C C . LEU A 1 87 ? 6.812 -1.463 1.030 1.00 95.56 87 LEU A C 1
ATOM 660 O O . LEU A 1 87 ? 5.723 -2.027 1.107 1.00 95.56 87 LEU A O 1
ATOM 664 N N . VAL A 1 88 ? 7.957 -2.147 0.976 1.00 96.38 88 VAL A N 1
ATOM 665 C CA . VAL A 1 88 ? 8.023 -3.616 0.999 1.00 96.38 88 VAL A CA 1
ATOM 666 C C . VAL A 1 88 ? 7.453 -4.179 2.296 1.00 96.38 88 VAL A C 1
ATOM 668 O O . VAL A 1 88 ? 6.731 -5.175 2.253 1.00 96.38 88 VAL A O 1
ATOM 671 N N . ALA A 1 89 ? 7.748 -3.565 3.441 1.00 96.12 89 ALA A N 1
ATOM 672 C CA . ALA A 1 89 ? 7.202 -3.992 4.723 1.00 96.12 89 ALA A CA 1
ATOM 673 C C . ALA A 1 89 ? 5.665 -3.920 4.728 1.00 96.12 89 ALA A C 1
ATOM 675 O O . ALA A 1 89 ? 5.014 -4.909 5.072 1.00 96.12 89 ALA A O 1
ATOM 676 N N . ALA A 1 90 ? 5.089 -2.813 4.247 1.00 96.12 90 ALA A N 1
ATOM 677 C CA . ALA A 1 90 ? 3.644 -2.665 4.085 1.00 96.12 90 ALA A CA 1
ATOM 678 C C . ALA A 1 90 ? 3.075 -3.704 3.101 1.00 96.12 90 ALA A C 1
ATOM 680 O O . ALA A 1 90 ? 2.083 -4.373 3.389 1.00 96.12 90 ALA A O 1
ATOM 681 N N . GLY A 1 91 ? 3.747 -3.926 1.967 1.00 96.25 91 GLY A N 1
ATOM 682 C CA . GLY A 1 91 ? 3.361 -4.929 0.972 1.00 96.25 91 GLY A CA 1
ATOM 683 C C . GLY A 1 91 ? 3.319 -6.364 1.501 1.00 96.25 91 GLY A C 1
ATOM 684 O O . GLY A 1 91 ? 2.534 -7.167 1.020 1.00 96.25 91 GLY A O 1
ATOM 685 N N . ARG A 1 92 ? 4.117 -6.711 2.517 1.00 95.31 92 ARG A N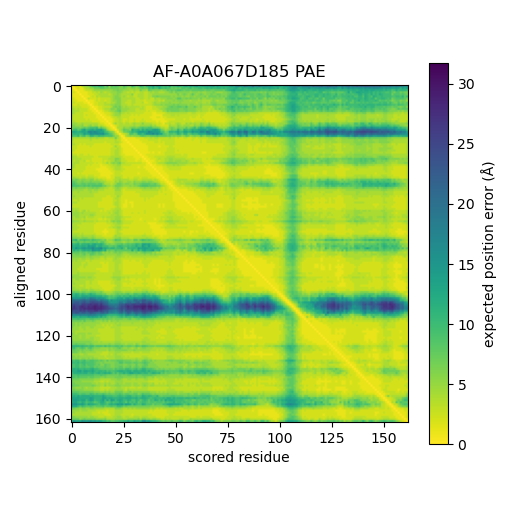 1
ATOM 686 C CA . ARG A 1 92 ? 4.073 -8.048 3.144 1.00 95.31 92 ARG A CA 1
ATOM 687 C C . ARG A 1 92 ? 2.837 -8.269 4.019 1.00 95.31 92 ARG A C 1
ATOM 689 O O . ARG A 1 92 ? 2.563 -9.408 4.389 1.00 95.31 92 ARG A O 1
ATOM 696 N N . ARG A 1 93 ? 2.137 -7.200 4.400 1.00 94.31 93 ARG A N 1
ATOM 697 C CA . ARG A 1 93 ? 0.946 -7.245 5.261 1.00 94.31 93 ARG A CA 1
ATOM 698 C C . ARG A 1 93 ? -0.341 -7.034 4.476 1.00 94.31 93 ARG A C 1
ATOM 700 O O . ARG A 1 93 ? -1.342 -7.692 4.741 1.00 94.31 93 ARG A O 1
ATOM 707 N N . LEU A 1 94 ? -0.307 -6.090 3.543 1.00 96.44 94 LEU A N 1
ATOM 708 C CA . LEU A 1 94 ? -1.472 -5.657 2.789 1.00 96.44 94 LEU A CA 1
ATOM 709 C C . LEU A 1 94 ? -1.855 -6.677 1.714 1.00 96.44 94 LEU A C 1
ATOM 711 O O . LEU A 1 94 ? -1.016 -7.380 1.161 1.00 96.44 94 LEU A O 1
ATOM 715 N N . ARG A 1 95 ? -3.142 -6.696 1.367 1.00 96.38 95 ARG A N 1
ATOM 716 C CA . ARG A 1 95 ? -3.650 -7.366 0.162 1.00 96.38 95 ARG A CA 1
ATOM 717 C C . ARG A 1 95 ? -3.623 -6.441 -1.044 1.00 96.38 95 ARG A C 1
ATOM 719 O O . ARG A 1 95 ? -3.395 -6.909 -2.155 1.00 96.38 95 ARG A O 1
ATOM 726 N N . THR A 1 96 ? -3.841 -5.148 -0.823 1.00 96.94 96 THR A N 1
ATOM 727 C CA . THR A 1 96 ? -3.902 -4.156 -1.893 1.00 96.94 96 THR A CA 1
ATOM 728 C C . THR A 1 96 ? -3.207 -2.870 -1.473 1.00 96.94 96 THR A C 1
ATOM 730 O O . THR A 1 96 ? -3.439 -2.349 -0.379 1.00 96.94 96 THR A O 1
ATOM 733 N N . LEU A 1 97 ? -2.386 -2.335 -2.372 1.00 96.38 97 LEU A N 1
ATOM 734 C CA . LEU A 1 97 ? -1.747 -1.039 -2.234 1.00 96.38 97 LEU A CA 1
ATOM 735 C C . LEU A 1 97 ? -1.982 -0.203 -3.492 1.00 96.38 97 LEU A C 1
ATOM 737 O O . LEU A 1 97 ? -1.510 -0.539 -4.578 1.00 96.38 97 LEU A O 1
ATOM 741 N N . HIS A 1 98 ? -2.682 0.914 -3.330 1.00 94.56 98 HIS A N 1
ATOM 742 C CA . HIS A 1 98 ? -2.876 1.905 -4.378 1.00 94.56 98 HIS A CA 1
ATOM 743 C C . HIS A 1 98 ? -1.883 3.056 -4.204 1.00 94.56 98 HIS A C 1
ATOM 745 O O . HIS A 1 98 ? -1.891 3.737 -3.177 1.00 94.56 98 HIS A O 1
ATOM 751 N N . LEU A 1 99 ? -1.058 3.284 -5.226 1.00 91.31 99 LEU A N 1
ATOM 752 C CA . LEU A 1 99 ? -0.204 4.463 -5.338 1.00 91.31 99 LEU A CA 1
ATOM 753 C C . LEU A 1 99 ? -0.827 5.402 -6.371 1.00 91.31 99 LEU A C 1
ATOM 755 O O . LEU A 1 99 ? -0.744 5.156 -7.576 1.00 91.31 99 LEU A O 1
ATOM 759 N N . GLU A 1 100 ? -1.486 6.451 -5.887 1.00 87.06 100 GLU A N 1
ATOM 760 C CA . GLU A 1 100 ? -2.054 7.509 -6.721 1.00 87.06 100 GLU A CA 1
ATOM 761 C C . GLU A 1 100 ? -0.973 8.546 -7.017 1.00 87.06 100 GLU A C 1
ATOM 763 O O . GLU A 1 100 ? -0.383 9.136 -6.111 1.00 87.06 100 GLU A O 1
ATOM 768 N N . THR A 1 101 ? -0.684 8.738 -8.299 1.00 80.50 101 THR A N 1
ATOM 769 C CA . THR A 1 101 ? 0.446 9.550 -8.748 1.00 80.50 101 THR A CA 1
ATOM 770 C C . THR A 1 101 ? 0.005 10.962 -9.097 1.00 80.50 101 THR A C 1
ATOM 772 O O . THR A 1 101 ? -0.877 11.170 -9.926 1.00 80.50 101 THR A O 1
ATOM 775 N N . ILE A 1 102 ? 0.629 11.962 -8.476 1.00 75.12 102 ILE A N 1
ATOM 776 C CA . ILE A 1 102 ? 0.336 13.366 -8.783 1.00 75.12 102 ILE A CA 1
ATOM 777 C C . ILE A 1 102 ? 1.124 13.760 -10.033 1.00 75.12 102 ILE A C 1
ATOM 779 O O . ILE A 1 102 ? 2.346 13.909 -9.979 1.00 75.12 102 ILE A O 1
ATOM 783 N N . VAL A 1 103 ? 0.433 13.947 -11.158 1.00 65.00 103 VAL A N 1
ATOM 784 C CA . VAL A 1 103 ? 1.024 14.504 -12.382 1.00 65.00 103 VAL A CA 1
ATOM 785 C C . VAL A 1 103 ? 0.881 16.024 -12.327 1.00 65.00 103 VAL A C 1
ATOM 787 O O . VAL A 1 103 ? -0.217 16.553 -12.485 1.00 65.00 103 VAL A O 1
ATOM 790 N N . HIS A 1 104 ? 1.969 16.756 -12.089 1.00 58.66 104 HIS A N 1
ATOM 791 C CA . HIS A 1 104 ? 1.961 18.197 -12.345 1.00 58.66 104 HIS A CA 1
ATOM 792 C C . HIS A 1 104 ? 2.127 18.425 -13.850 1.00 58.66 104 HIS A C 1
ATOM 794 O O . HIS A 1 104 ? 3.072 17.934 -14.467 1.00 58.66 104 HIS A O 1
ATOM 800 N N . GLY A 1 105 ? 1.146 19.110 -14.445 1.00 47.38 105 GLY A N 1
ATOM 801 C CA . GLY A 1 105 ? 1.063 19.354 -15.882 1.00 47.38 105 GLY A CA 1
ATOM 802 C C . GLY A 1 105 ? 2.323 20.037 -16.408 1.00 47.38 105 GLY A C 1
ATOM 803 O O . GLY A 1 105 ? 2.595 21.185 -16.076 1.00 47.38 105 GLY A O 1
ATOM 804 N N . GLY A 1 106 ? 3.091 19.308 -17.214 1.00 48.53 106 GLY A N 1
ATOM 805 C CA . GLY A 1 106 ? 4.315 19.794 -17.852 1.00 48.53 106 GLY A CA 1
ATOM 806 C C . GLY A 1 106 ? 5.195 18.664 -18.382 1.00 48.53 106 GLY A C 1
ATOM 807 O O . GLY A 1 106 ? 5.811 18.806 -19.431 1.00 48.53 106 GLY A O 1
ATOM 808 N N . GLU A 1 107 ? 5.183 17.503 -17.727 1.00 48.31 107 GLU A N 1
ATOM 809 C CA . GLU A 1 107 ? 6.021 16.366 -18.116 1.00 48.31 107 GLU A CA 1
ATOM 810 C C . GLU A 1 107 ? 5.162 15.217 -18.645 1.00 48.31 107 GLU A C 1
ATOM 812 O O . GLU A 1 107 ? 4.758 14.321 -17.906 1.00 48.31 107 GLU A O 1
ATOM 817 N N . HIS A 1 108 ? 4.905 15.204 -19.954 1.00 46.47 108 HIS A N 1
ATOM 818 C CA . HIS A 1 108 ? 4.245 14.091 -20.659 1.00 46.47 108 HIS A CA 1
ATOM 819 C C . HIS A 1 108 ? 5.059 12.768 -20.668 1.00 46.47 108 HIS A C 1
ATOM 821 O O . HIS A 1 108 ? 4.769 11.874 -21.455 1.00 46.47 108 HIS A O 1
ATOM 827 N N . GLY A 1 109 ? 6.043 12.599 -19.772 1.00 55.19 109 GLY A N 1
ATOM 828 C CA . GLY A 1 109 ? 6.858 11.381 -19.642 1.00 55.19 109 GLY A CA 1
ATOM 829 C C . GLY A 1 109 ? 7.265 10.983 -18.212 1.00 55.19 109 GLY A C 1
ATOM 830 O O . GLY A 1 109 ? 7.598 9.819 -17.984 1.00 55.19 109 GLY A O 1
ATOM 831 N N . GLY A 1 110 ? 7.186 11.887 -17.225 1.00 61.31 110 GLY A N 1
ATOM 832 C CA . GLY A 1 110 ? 7.775 11.666 -15.893 1.00 61.31 110 GLY A CA 1
ATOM 833 C C . GLY A 1 110 ? 7.037 10.638 -15.026 1.00 61.31 110 GLY A C 1
ATOM 834 O O . GLY A 1 110 ? 7.655 9.843 -14.317 1.00 61.31 110 GLY A O 1
ATOM 835 N N . ALA A 1 111 ? 5.704 10.578 -15.119 1.00 67.56 111 ALA A N 1
ATOM 836 C CA . ALA A 1 111 ? 4.918 9.623 -14.333 1.00 67.56 111 ALA A CA 1
ATOM 837 C C . ALA A 1 111 ? 5.180 8.168 -14.759 1.00 67.56 111 ALA A C 1
ATOM 839 O O . ALA A 1 111 ? 5.315 7.287 -13.910 1.00 67.56 111 ALA A O 1
ATOM 840 N N . GLY A 1 112 ? 5.296 7.912 -16.067 1.00 80.38 112 GLY A N 1
ATOM 841 C CA . GLY A 1 112 ? 5.622 6.587 -16.597 1.00 80.38 112 GLY A CA 1
ATOM 842 C C . GLY A 1 112 ? 7.042 6.153 -16.235 1.00 80.38 112 GLY A C 1
ATOM 843 O O . GLY A 1 112 ? 7.267 5.005 -15.857 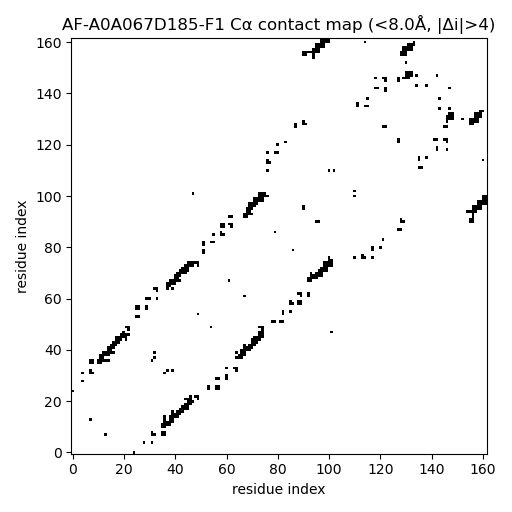1.00 80.38 112 GLY A O 1
ATOM 844 N N . GLU A 1 113 ? 8.006 7.073 -16.284 1.00 83.81 113 GLU A N 1
ATOM 845 C CA . GLU A 1 113 ? 9.380 6.806 -15.855 1.00 83.81 113 GLU A CA 1
ATOM 846 C C . GLU A 1 113 ? 9.476 6.489 -14.358 1.00 83.81 113 GLU A C 1
ATOM 848 O O . GLU A 1 113 ? 10.081 5.481 -13.996 1.00 83.81 113 GLU A O 1
ATOM 853 N N . GLY A 1 114 ? 8.796 7.252 -13.498 1.00 85.81 114 GLY A N 1
ATOM 854 C CA . GLY A 1 114 ? 8.739 6.967 -12.063 1.00 85.81 114 GLY A CA 1
ATOM 855 C C . GLY A 1 114 ? 8.141 5.591 -11.752 1.00 85.81 114 GLY A C 1
ATOM 856 O O . GLY A 1 114 ? 8.690 4.851 -10.934 1.00 85.81 114 GLY A O 1
ATOM 857 N N . LYS A 1 115 ? 7.048 5.206 -12.436 1.00 88.69 115 LYS A N 1
ATOM 858 C CA . LYS A 1 115 ? 6.428 3.877 -12.264 1.00 88.69 115 LYS A CA 1
ATOM 859 C C . LYS A 1 115 ? 7.401 2.772 -12.679 1.00 88.69 115 LYS A C 1
ATOM 861 O O . LYS A 1 115 ? 7.563 1.800 -11.943 1.00 88.69 115 LYS A O 1
ATOM 866 N N . ARG A 1 116 ? 8.094 2.940 -13.812 1.00 89.94 116 ARG A N 1
ATOM 867 C CA . ARG A 1 116 ? 9.109 1.988 -14.300 1.00 89.94 116 ARG A CA 1
ATOM 868 C C . ARG A 1 116 ? 10.299 1.878 -13.353 1.00 89.94 116 ARG A C 1
ATOM 870 O O . ARG A 1 116 ? 10.704 0.765 -13.033 1.00 89.94 116 ARG A O 1
ATOM 877 N N . ALA A 1 117 ? 10.829 3.000 -12.870 1.00 90.75 117 ALA A N 1
ATOM 878 C CA . ALA A 1 117 ? 11.937 3.019 -11.920 1.00 90.75 117 ALA A CA 1
ATOM 879 C C . ALA A 1 117 ? 11.576 2.285 -10.620 1.00 90.75 117 ALA A C 1
ATOM 881 O O . ALA A 1 117 ? 12.346 1.445 -10.156 1.00 90.75 117 ALA A O 1
ATOM 882 N N . LEU A 1 118 ? 10.375 2.526 -10.082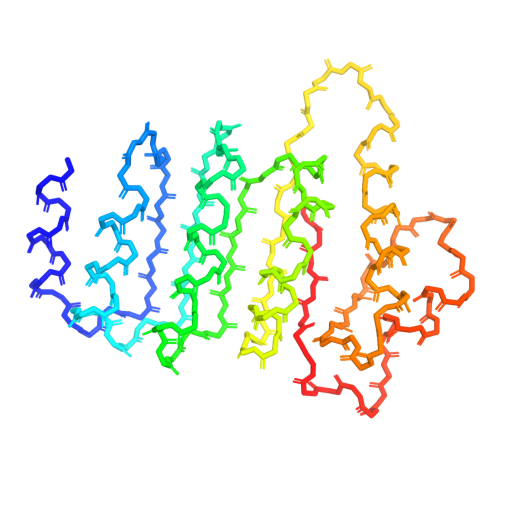 1.00 92.44 118 LEU A N 1
ATOM 883 C CA . LEU A 1 118 ? 9.895 1.817 -8.898 1.00 92.44 118 LEU A CA 1
ATOM 884 C C . LEU A 1 118 ? 9.711 0.317 -9.163 1.00 92.44 118 LEU A C 1
ATOM 886 O O . LEU A 1 118 ? 10.153 -0.499 -8.360 1.00 92.44 118 LEU A O 1
ATOM 890 N N . CYS A 1 119 ? 9.111 -0.063 -10.295 1.00 94.19 119 CYS A N 1
ATOM 891 C CA . CYS A 1 119 ? 8.948 -1.473 -10.656 1.00 94.19 119 CYS A CA 1
ATOM 892 C C . CYS A 1 119 ? 10.302 -2.182 -10.815 1.00 94.19 119 CYS A C 1
ATOM 894 O O . CYS A 1 119 ? 10.469 -3.291 -10.316 1.00 94.19 119 CYS A O 1
ATOM 896 N N . ARG A 1 120 ? 11.295 -1.536 -11.440 1.00 94.62 120 ARG A N 1
ATOM 897 C CA . ARG A 1 120 ? 12.669 -2.056 -11.525 1.00 94.62 120 ARG A CA 1
ATOM 898 C C . ARG A 1 120 ? 13.276 -2.255 -10.143 1.00 94.62 120 ARG A C 1
ATOM 900 O O . ARG A 1 120 ? 13.788 -3.333 -9.864 1.00 94.62 120 ARG A O 1
ATOM 907 N N . ALA A 1 121 ? 13.178 -1.252 -9.272 1.00 94.75 121 ALA A N 1
ATOM 908 C CA . ALA A 1 121 ? 13.694 -1.342 -7.910 1.00 94.75 121 ALA A CA 1
ATOM 909 C C . ALA A 1 121 ? 13.035 -2.490 -7.129 1.00 94.75 121 ALA A C 1
ATOM 911 O O . ALA A 1 121 ? 13.731 -3.273 -6.491 1.00 94.75 121 ALA A O 1
ATOM 912 N N . LEU A 1 122 ? 11.712 -2.643 -7.235 1.00 95.69 122 LEU A N 1
ATOM 913 C CA . LEU A 1 122 ? 10.966 -3.736 -6.610 1.00 95.69 122 LEU A CA 1
ATOM 914 C C . LEU A 1 122 ? 11.342 -5.111 -7.176 1.00 95.69 122 LEU A C 1
ATOM 916 O O . LEU A 1 122 ? 11.485 -6.060 -6.412 1.00 95.69 122 LEU A O 1
ATOM 920 N N . ALA A 1 123 ? 11.532 -5.230 -8.491 1.00 95.75 123 ALA A N 1
ATOM 921 C CA . ALA A 1 123 ? 11.903 -6.487 -9.141 1.00 95.75 123 ALA A CA 1
ATOM 922 C C . ALA A 1 123 ? 13.286 -7.008 -8.713 1.00 95.75 123 ALA A C 1
ATOM 924 O O . ALA A 1 123 ? 13.529 -8.211 -8.762 1.00 95.75 123 ALA A O 1
ATOM 925 N N . LEU A 1 124 ? 14.177 -6.119 -8.265 1.00 95.88 124 LEU A N 1
ATOM 926 C CA . LEU A 1 124 ? 15.492 -6.480 -7.729 1.00 95.88 124 LEU A CA 1
ATOM 927 C C . LEU A 1 124 ? 15.434 -6.995 -6.280 1.00 95.88 124 LEU A C 1
ATOM 929 O O . LEU A 1 124 ? 16.430 -7.508 -5.769 1.00 95.88 124 LEU A O 1
ATOM 933 N N . ILE A 1 125 ? 14.291 -6.873 -5.601 1.00 94.69 125 ILE A N 1
ATOM 934 C CA . ILE A 1 125 ? 14.128 -7.313 -4.214 1.00 94.69 125 ILE A CA 1
ATOM 935 C C . ILE A 1 125 ? 13.825 -8.807 -4.185 1.00 94.69 125 ILE A C 1
ATOM 937 O O . ILE A 1 125 ? 12.830 -9.282 -4.739 1.00 94.69 125 ILE A O 1
ATOM 941 N N . LEU A 1 126 ? 14.653 -9.556 -3.456 1.00 89.44 126 LEU A N 1
ATOM 942 C CA . LEU A 1 126 ? 14.409 -10.973 -3.221 1.00 89.44 126 LEU A CA 1
ATOM 943 C C . LEU A 1 126 ? 13.080 -11.166 -2.475 1.00 89.44 126 LEU A C 1
ATOM 945 O O . LEU A 1 126 ? 12.841 -10.553 -1.432 1.00 89.44 126 LEU A O 1
ATOM 949 N N . ASN A 1 127 ? 12.226 -12.056 -2.988 1.00 89.94 127 ASN A N 1
ATOM 950 C CA . ASN A 1 127 ? 10.882 -12.297 -2.452 1.00 89.94 127 ASN A CA 1
ATOM 951 C C . ASN A 1 127 ? 10.047 -11.011 -2.362 1.00 89.94 127 ASN A C 1
ATOM 953 O O . ASN A 1 127 ? 9.470 -10.703 -1.314 1.00 89.94 127 ASN A O 1
ATOM 957 N N . VAL A 1 128 ? 10.011 -10.253 -3.461 1.00 94.31 128 VAL A N 1
ATOM 958 C CA . VAL A 1 128 ? 9.166 -9.067 -3.589 1.00 94.31 128 VAL A CA 1
ATOM 959 C C . VAL A 1 128 ? 7.701 -9.407 -3.262 1.00 94.31 128 VAL A C 1
ATOM 961 O O . VAL A 1 128 ? 7.149 -10.359 -3.822 1.00 94.31 128 VAL A O 1
ATOM 964 N N . PRO A 1 129 ? 7.046 -8.663 -2.352 1.00 96.31 129 PRO A N 1
ATOM 965 C CA . PRO A 1 129 ? 5.716 -9.010 -1.858 1.00 96.31 129 PRO A CA 1
ATOM 966 C C . PRO A 1 129 ? 4.594 -8.507 -2.771 1.00 96.31 129 PRO A C 1
ATOM 968 O O . PRO A 1 129 ? 3.441 -8.500 -2.357 1.00 96.31 129 PRO A O 1
ATOM 971 N N . PHE A 1 130 ? 4.922 -8.062 -3.985 1.00 96.94 130 PHE A N 1
ATOM 972 C CA . PHE A 1 130 ? 3.986 -7.392 -4.874 1.00 96.94 130 PHE A CA 1
ATOM 973 C C . PHE A 1 130 ? 3.685 -8.202 -6.130 1.00 96.94 130 PHE A C 1
ATOM 975 O O . PHE A 1 130 ? 4.539 -8.930 -6.644 1.00 96.94 130 PHE A O 1
ATOM 982 N N . VAL A 1 131 ? 2.469 -8.007 -6.629 1.00 96.75 131 VAL A N 1
ATOM 983 C CA . VAL A 1 131 ? 2.034 -8.308 -7.992 1.00 96.75 131 VAL A CA 1
ATOM 984 C C . VAL A 1 131 ? 1.457 -7.030 -8.590 1.00 96.75 131 VAL A C 1
ATOM 986 O O . VAL A 1 131 ? 0.715 -6.317 -7.917 1.00 96.75 131 VAL A O 1
ATOM 989 N N . VAL A 1 132 ? 1.802 -6.734 -9.840 1.00 94.75 132 VAL A N 1
ATOM 990 C CA . VAL A 1 132 ? 1.307 -5.572 -10.584 1.00 94.75 132 VAL A CA 1
ATOM 991 C C . VAL A 1 132 ? 0.509 -6.076 -11.783 1.00 94.75 132 VAL A C 1
ATOM 993 O O . VAL A 1 132 ? 1.082 -6.634 -12.716 1.00 94.75 132 VAL A O 1
ATOM 996 N N . ASP A 1 133 ? -0.809 -5.872 -11.759 1.00 88.12 133 ASP A N 1
ATOM 997 C CA . ASP A 1 133 ? -1.709 -6.349 -12.822 1.00 88.12 133 ASP A CA 1
ATOM 998 C C . ASP A 1 133 ? -1.516 -5.569 -14.136 1.00 88.12 133 ASP A C 1
ATOM 1000 O O . ASP A 1 133 ? -1.544 -6.144 -15.221 1.00 88.12 133 ASP A O 1
ATOM 1004 N N . ALA A 1 134 ? -1.288 -4.257 -14.033 1.00 90.00 134 ALA A N 1
ATOM 1005 C CA . ALA A 1 134 ? -1.060 -3.357 -15.160 1.00 90.00 134 ALA A CA 1
ATOM 1006 C C . ALA A 1 134 ? 0.336 -2.729 -15.048 1.00 90.00 134 ALA A C 1
ATOM 1008 O O . ALA A 1 134 ? 0.508 -1.649 -14.475 1.00 90.00 134 ALA A O 1
ATOM 1009 N N . LEU A 1 135 ? 1.348 -3.446 -15.543 1.00 90.06 135 LEU A N 1
ATOM 1010 C CA . LEU A 1 135 ? 2.715 -2.927 -15.624 1.00 90.06 135 LEU A CA 1
ATOM 1011 C C . LEU A 1 135 ? 2.789 -1.760 -16.627 1.00 90.06 135 LEU A C 1
ATOM 1013 O O . LEU A 1 135 ? 2.033 -1.751 -17.600 1.00 90.06 135 LEU A O 1
ATOM 1017 N N . PRO A 1 136 ? 3.692 -0.783 -16.421 1.00 86.69 136 PRO A N 1
ATOM 1018 C CA . PRO A 1 136 ? 3.923 0.276 -17.400 1.00 86.69 136 PRO A CA 1
ATOM 1019 C C . PRO A 1 136 ? 4.306 -0.282 -18.779 1.00 86.69 136 PRO A C 1
ATOM 1021 O O . PRO A 1 136 ? 4.929 -1.343 -18.875 1.00 86.69 136 PRO A O 1
ATOM 1024 N N . GLU A 1 137 ? 3.995 0.457 -19.842 1.00 85.62 137 GLU A N 1
ATOM 1025 C CA . GLU A 1 137 ? 4.497 0.148 -21.187 1.00 85.62 137 GLU A CA 1
ATOM 1026 C C . GLU A 1 137 ? 6.037 0.109 -21.199 1.00 85.62 137 GLU A C 1
ATOM 1028 O O . GLU A 1 137 ? 6.698 0.760 -20.381 1.00 85.62 137 GLU A O 1
ATOM 1033 N N . ASP A 1 138 ? 6.608 -0.696 -22.097 1.00 85.75 138 ASP A N 1
ATOM 1034 C CA . ASP A 1 138 ? 8.059 -0.899 -22.240 1.00 85.75 138 ASP A CA 1
ATOM 1035 C C . ASP A 1 138 ? 8.773 -1.361 -20.955 1.00 85.75 138 ASP A C 1
ATOM 1037 O O . ASP A 1 138 ? 9.924 -1.008 -20.683 1.00 85.75 138 ASP A O 1
ATOM 1041 N N . THR A 1 139 ? 8.081 -2.145 -20.127 1.00 88.69 139 THR A N 1
ATOM 1042 C CA . THR A 1 139 ? 8.672 -2.760 -18.935 1.00 88.69 139 THR A CA 1
ATOM 1043 C C . THR A 1 139 ? 9.609 -3.910 -19.321 1.00 88.69 139 THR A C 1
ATOM 1045 O O . THR A 1 139 ? 9.251 -4.781 -20.113 1.00 88.69 139 THR A O 1
ATOM 1048 N N . ASP A 1 140 ? 10.803 -3.947 -18.720 1.00 92.75 140 ASP A N 1
ATOM 1049 C CA . ASP A 1 140 ? 11.796 -4.990 -18.996 1.00 92.75 140 ASP A CA 1
ATOM 1050 C C . ASP A 1 140 ? 11.266 -6.390 -18.646 1.00 92.75 140 ASP A C 1
ATOM 1052 O O . ASP A 1 140 ? 10.571 -6.583 -17.645 1.00 92.75 140 ASP A O 1
ATOM 1056 N N . ALA A 1 141 ? 11.677 -7.404 -19.413 1.00 93.38 141 ALA A N 1
ATOM 1057 C CA . ALA A 1 141 ? 11.210 -8.780 -19.236 1.00 93.38 141 ALA A CA 1
ATOM 1058 C C . ALA A 1 141 ? 11.433 -9.328 -17.813 1.00 93.38 141 ALA A C 1
ATOM 1060 O O . ALA A 1 141 ? 10.585 -10.049 -17.294 1.00 93.38 141 ALA A O 1
ATOM 1061 N N . PHE A 1 142 ? 12.534 -8.952 -17.149 1.00 94.19 142 PHE A N 1
ATOM 1062 C CA . PHE A 1 142 ? 12.802 -9.388 -15.774 1.00 94.19 142 PHE A CA 1
ATOM 1063 C C . PHE A 1 142 ? 11.829 -8.771 -14.757 1.00 94.19 142 PHE A C 1
ATOM 1065 O O . PHE A 1 142 ? 11.498 -9.403 -13.757 1.00 94.19 142 PHE A O 1
ATOM 1072 N N . VAL A 1 143 ? 11.341 -7.553 -15.008 1.00 95.56 143 VAL A N 1
ATOM 1073 C CA . VAL A 1 143 ? 10.337 -6.901 -14.160 1.00 95.56 143 VAL A CA 1
ATOM 1074 C C . VAL A 1 143 ? 8.983 -7.577 -14.354 1.00 95.56 143 VAL A C 1
ATOM 1076 O O . VAL A 1 143 ? 8.299 -7.854 -13.370 1.00 95.56 143 VAL A O 1
ATOM 1079 N N . VAL A 1 144 ? 8.626 -7.912 -15.600 1.00 93.81 144 VAL A N 1
ATOM 1080 C CA . VAL A 1 144 ? 7.434 -8.721 -15.903 1.00 93.81 144 VAL A CA 1
ATOM 1081 C C . VAL A 1 144 ? 7.522 -10.084 -15.215 1.00 93.81 144 VAL A C 1
ATOM 1083 O O . VAL A 1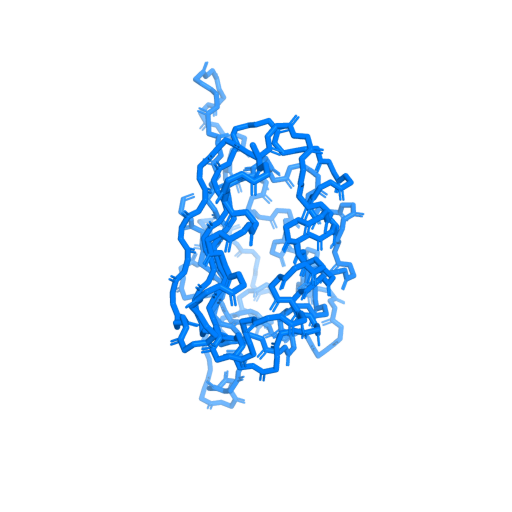 144 ? 6.556 -10.521 -14.593 1.00 93.81 144 VAL A O 1
ATOM 1086 N N . ASP A 1 145 ? 8.688 -10.732 -15.249 1.00 93.38 145 ASP A N 1
ATOM 1087 C CA . ASP A 1 145 ? 8.912 -11.995 -14.549 1.00 93.38 145 ASP A CA 1
ATOM 1088 C C . ASP A 1 145 ? 8.722 -11.845 -13.035 1.00 93.38 145 ASP A C 1
ATOM 1090 O O . ASP A 1 145 ? 8.005 -12.638 -12.427 1.00 93.38 145 ASP A O 1
ATOM 1094 N N . ALA A 1 146 ? 9.298 -10.810 -12.421 1.00 94.19 146 ALA A N 1
ATOM 1095 C CA . ALA A 1 146 ? 9.313 -10.628 -10.970 1.00 94.19 146 ALA A CA 1
ATOM 1096 C C . ALA A 1 146 ? 7.982 -10.131 -10.377 1.00 94.19 146 ALA A C 1
ATOM 1098 O O . ALA A 1 146 ? 7.604 -10.572 -9.288 1.00 94.19 146 ALA A O 1
ATOM 1099 N N . LEU A 1 147 ? 7.276 -9.238 -11.080 1.00 95.50 147 LEU A N 1
ATOM 1100 C CA . LEU A 1 147 ? 6.084 -8.533 -10.585 1.00 95.50 147 LEU A CA 1
ATOM 1101 C C . LEU A 1 147 ? 4.796 -8.901 -11.317 1.00 95.50 147 LEU A C 1
ATOM 1103 O O . LEU A 1 147 ? 3.715 -8.592 -10.824 1.00 95.50 147 LEU A O 1
ATOM 1107 N N . GLY A 1 148 ? 4.885 -9.544 -12.479 1.00 92.94 148 GLY A N 1
ATOM 1108 C CA . GLY A 1 148 ? 3.709 -9.935 -13.241 1.00 92.94 148 GLY A CA 1
ATOM 1109 C C . GLY A 1 148 ? 2.836 -10.955 -12.498 1.00 92.94 148 GLY A C 1
ATOM 1110 O O . GLY A 1 148 ? 3.327 -11.694 -11.625 1.00 92.94 148 GLY A O 1
ATOM 1111 N N . PRO A 1 149 ? 1.539 -11.015 -12.845 1.00 90.19 149 PRO A N 1
ATOM 1112 C CA . PRO A 1 149 ? 0.608 -11.968 -12.263 1.00 90.19 149 PRO A CA 1
ATOM 1113 C C . PRO A 1 149 ? 1.021 -13.402 -12.603 1.00 90.19 149 PRO A C 1
ATOM 1115 O O . PRO A 1 149 ? 1.309 -13.740 -13.752 1.00 90.19 149 PRO A O 1
ATOM 1118 N N . ARG A 1 150 ? 1.045 -14.258 -11.579 1.00 87.00 150 ARG A N 1
ATOM 1119 C CA . ARG A 1 150 ? 1.291 -15.700 -11.695 1.00 87.00 150 ARG A CA 1
ATOM 1120 C C . ARG A 1 150 ? 0.437 -16.465 -10.692 1.00 87.00 150 ARG A C 1
ATOM 1122 O O . ARG A 1 150 ? 0.091 -15.932 -9.639 1.00 87.00 150 ARG A O 1
ATOM 1129 N N . ALA A 1 151 ? 0.129 -17.721 -11.009 1.00 80.81 151 ALA A N 1
ATOM 1130 C CA . ALA A 1 151 ? -0.708 -18.575 -10.168 1.00 80.81 151 ALA A CA 1
ATOM 1131 C C . ALA A 1 151 ? -0.121 -18.800 -8.759 1.00 80.81 151 ALA A C 1
ATOM 1133 O O . ALA A 1 151 ? -0.869 -18.884 -7.792 1.00 80.81 151 ALA A O 1
ATOM 1134 N N . ASP A 1 152 ? 1.207 -18.825 -8.622 1.00 84.00 152 ASP A N 1
ATOM 1135 C CA . ASP A 1 152 ? 1.933 -18.994 -7.354 1.00 84.00 152 ASP A CA 1
ATOM 1136 C C . ASP A 1 152 ? 2.010 -17.711 -6.503 1.00 84.00 152 ASP A C 1
ATOM 1138 O O . ASP A 1 152 ? 2.574 -17.719 -5.410 1.00 84.00 152 ASP A O 1
ATOM 1142 N N . ARG A 1 153 ? 1.459 -16.591 -6.986 1.00 82.88 153 ARG A N 1
ATOM 1143 C CA . ARG A 1 153 ? 1.570 -15.268 -6.348 1.00 82.88 153 ARG A CA 1
ATOM 1144 C C . ARG A 1 153 ? 0.239 -14.703 -5.862 1.00 82.88 153 ARG A C 1
ATOM 1146 O O . ARG A 1 153 ? 0.171 -13.517 -5.555 1.00 82.88 153 ARG A O 1
ATOM 1153 N N . GLY A 1 154 ? -0.802 -15.531 -5.775 1.00 79.06 154 GLY A N 1
ATOM 1154 C CA . GLY A 1 154 ? -2.156 -15.106 -5.401 1.00 79.06 154 GLY A CA 1
ATOM 1155 C C . GLY A 1 154 ? -2.261 -14.416 -4.035 1.00 79.06 154 GLY A C 1
ATOM 1156 O O . GLY A 1 154 ? -3.124 -13.559 -3.862 1.00 79.06 154 GLY A O 1
ATOM 1157 N N . ASP A 1 155 ? -1.349 -14.732 -3.113 1.00 86.69 155 ASP A N 1
ATOM 1158 C CA . ASP A 1 155 ? -1.320 -14.169 -1.757 1.00 86.69 155 ASP A CA 1
ATOM 1159 C C . ASP A 1 155 ? -0.458 -12.901 -1.630 1.00 86.69 155 ASP A C 1
ATOM 1161 O O . ASP A 1 155 ? -0.365 -12.317 -0.550 1.00 86.69 155 ASP A O 1
ATOM 1165 N N . ARG A 1 156 ? 0.205 -12.467 -2.711 1.00 94.56 156 ARG A N 1
ATOM 1166 C CA . ARG A 1 156 ? 1.013 -11.240 -2.712 1.00 94.56 156 ARG A CA 1
ATOM 1167 C C . ARG A 1 156 ? 0.126 -9.998 -2.779 1.00 94.56 156 ARG A C 1
ATOM 1169 O O . ARG A 1 156 ? -0.969 -10.020 -3.339 1.00 94.56 156 ARG A O 1
ATOM 1176 N N . CYS A 1 157 ? 0.640 -8.889 -2.259 1.00 96.88 157 CYS A N 1
ATOM 1177 C CA . CYS A 1 157 ? -0.035 -7.603 -2.314 1.00 96.88 157 CYS A CA 1
ATOM 1178 C C . CYS A 1 157 ? -0.183 -7.120 -3.759 1.00 96.88 157 CYS A C 1
ATOM 1180 O O . CYS A 1 157 ? 0.787 -7.052 -4.516 1.00 96.88 157 CYS A O 1
ATOM 1182 N N . ARG A 1 158 ? -1.399 -6.737 -4.140 1.00 96.81 158 ARG A N 1
ATOM 1183 C CA . ARG A 1 158 ? -1.679 -6.121 -5.436 1.00 96.81 158 ARG A CA 1
ATOM 1184 C C . ARG A 1 158 ? -1.268 -4.659 -5.402 1.00 96.81 158 ARG A C 1
ATOM 1186 O O . ARG A 1 158 ? -1.905 -3.850 -4.729 1.00 96.81 158 ARG A O 1
ATOM 1193 N N . LEU A 1 159 ? -0.213 -4.326 -6.137 1.00 95.44 159 LEU A N 1
ATOM 1194 C CA . LEU A 1 159 ? 0.267 -2.964 -6.307 1.00 95.44 159 LEU A CA 1
ATOM 1195 C C . LEU A 1 159 ? -0.382 -2.346 -7.546 1.00 95.44 159 LEU A C 1
ATOM 1197 O O . LEU A 1 159 ? -0.176 -2.804 -8.669 1.00 95.44 159 LEU A O 1
ATOM 1201 N N . ILE A 1 160 ? -1.167 -1.294 -7.331 1.00 93.31 160 ILE A N 1
ATOM 1202 C CA . ILE A 1 160 ? -1.954 -0.637 -8.373 1.00 93.31 160 ILE A CA 1
ATOM 1203 C C . ILE A 1 160 ? -1.509 0.816 -8.485 1.00 93.31 160 ILE A C 1
ATOM 1205 O O . ILE A 1 160 ? -1.603 1.588 -7.530 1.00 93.31 160 ILE A O 1
ATOM 1209 N N . PHE A 1 161 ? -1.078 1.200 -9.682 1.00 89.12 161 PHE A N 1
ATOM 1210 C CA . PHE A 1 161 ? -0.770 2.583 -10.014 1.00 89.12 161 PHE A CA 1
ATOM 1211 C C . PHE A 1 161 ? -2.019 3.284 -10.541 1.00 89.12 161 PHE A C 1
ATOM 1213 O O . PHE A 1 161 ? -2.589 2.838 -11.537 1.00 89.12 161 PHE A O 1
ATOM 1220 N N . ARG A 1 162 ? -2.422 4.382 -9.902 1.00 78.88 162 ARG A N 1
ATOM 1221 C CA . ARG A 1 162 ? -3.504 5.255 -10.374 1.00 78.88 162 ARG A CA 1
ATOM 1222 C C . ARG A 1 162 ? -2.979 6.620 -10.801 1.00 78.88 162 ARG A C 1
ATOM 1224 O O . ARG A 1 162 ? -1.946 7.081 -10.256 1.00 78.88 162 ARG A O 1
#

Mean predicted aligned error: 5.34 Å

pLDDT: mean 87.75, std 10.42, range [46.47, 97.56]

Radius of gyration: 16.02 Å; Cα contacts (8 Å, |Δi|>4): 267; chains: 1; bounding box: 31×39×42 Å

Secondary structure (DSSP, 8-state):
-HHHHHHHHT-TT--EEEEE--TTTHHHHHHHHHHH-TT--EEEEE-TT--HHHHHHHHHHGGG-TT--EEEEEE-SHHHHTTHHHHHHHHTT-SEEEEEE---TT-TTHHHHHHHHHHHHHHTSTT--EE-SSPPTT--HHHHHHHS--GGGTTSEEEEE-

InterPro domains:
  IPR032675 Leucine-rich repeat domain superfamily [G3DSA:3.80.10.10] (1-123)

Solvent-accessible surface area (backbone atoms only — not comparable to full-atom values): 8846 Å² total; per-residue (Å²): 109,67,70,56,54,60,48,44,67,73,39,42,79,36,40,69,49,79,45,69,68,60,90,84,50,53,63,64,48,44,56,47,38,46,74,34,26,58,48,24,29,36,44,34,44,38,27,99,77,62,46,64,69,52,50,46,46,56,33,51,42,47,75,57,29,85,45,38,31,35,43,34,40,34,37,61,56,74,54,47,70,81,38,44,70,37,49,47,57,31,29,68,64,23,51,31,38,36,44,32,56,69,78,70,93,85,56,98,55,54,67,61,48,39,52,46,52,48,45,49,58,48,41,72,39,84,83,52,34,44,25,31,87,78,67,62,85,92,61,54,70,65,35,47,67,52,27,37,80,51,88,93,46,76,87,36,7,38,45,41,82,82

Organism: Saprolegnia parasitica (strain CBS 223.65) (NCBI:txid695850)

Sequence (162 aa):
MEALLAGLSSVPALTSLERRHCSSSTELLMETLATTCMHLETLRVSDEQLTRRQVVVVLSGTLDLPRLTSLSITIRLSPMLDVLPELVAAGRRLRTLHLETIVHGGEHGGAGEGKRALCRALALILNVPFVVDALPEDTDAFVVDALGPRADRGDRCRLIFR